Protein 1Y80 (pdb70)

Nearest PDB structures (foldseek):
  1y80-assembly1_A  TM=1.008E+00  e=9.351E-25  Neomoorella thermoacetica
  7xcn-assembly1_R  TM=9.772E-01  e=7.389E-15  Methanosarcina barkeri MS
  4jgi-assembly3_A  TM=9.653E-01  e=2.462E-13  Desulfitobacterium hafniense
  4jgi-assembly3_B-2  TM=9.708E-01  e=4.063E-13  Desulfitobacterium hafniense
  7xcn-assembly1_Q  TM=9.368E-01  e=1.492E-13  Methanosarcina barkeri MS

Sequence (125 aa):
MPSVGKIVLGTVKGDLHDIGKNLVAMMLESGGFTVYNLGVDIEPGKFVEAVKKYQPDIVGMSALLTTTMMNMKSTIDALIAAGLRDRVKVIVGGAPLSQDFADEIGADGYAPDAASATELCRQLL

Organism: Moorella thermoacetica (strain ATCC 39073 / JCM 9320) (NCBI:txid264732)

Secondary structure (DSSP, 8-state):
-----EEEEEEBTT----HHHHHHHHHHHHTT-EEEE--SSB-HHHHHHHHHHH--SEEEEE--SGGGTHHHHHHHHHHHHTT-GGG-EEEEESTT--HHHHHHHT-SEE-SSHHHHHHHHHHH-

CATH classification: 3.40.50.280

Radius of gyration: 12.68 Å; Cα contacts (8 Å, |Δi|>4): 260; chains: 1; bounding box: 28×28×34 Å

Structure (mmCIF, N/CA/C/O backbone):
data_1Y80
#
_entry.id   1Y80
#
_cell.length_a   55.689
_cell.length_b   62.738
_cell.length_c   34.543
_cell.angle_alpha   90.00
_cell.angle_beta   90.00
_cell.angle_gamma   90.00
#
_symmetry.space_group_name_H-M   'P 21 21 2'
#
loop_
_entity.id
_entity.type
_entity.pdbx_description
1 polymer 'Predicted cobalamin binding protein'
2 non-polymer CO-5-METHOXYBENZIMIDAZOLYLCOBAMIDE
3 non-polymer 'UNKNOWN ATOM OR ION'
4 water water
#
loop_
_atom_site.group_PDB
_atom_site.id
_atom_site.type_symbol
_atom_site.label_atom_id
_atom_site.label_alt_id
_atom_site.label_comp_id
_atom_site.label_asym_id
_atom_site.label_entity_id
_atom_site.label_seq_id
_atom_site.pdbx_PDB_ins_code
_atom_site.Cartn_x
_atom_site.Cartn_y
_atom_site.Cartn_z
_atom_site.occupancy
_atom_site.B_iso_or_equiv
_atom_site.auth_seq_id
_atom_site.auth_comp_id
_atom_site.auth_asym_id
_atom_site.auth_atom_id
_atom_site.pdbx_PDB_model_num
ATOM 1 N N . MET A 1 85 ? 31.691 13.928 15.614 1.00 35.08 85 MET A N 1
ATOM 2 C CA . MET A 1 85 ? 30.379 13.428 15.133 1.00 33.49 85 MET A CA 1
ATOM 3 C C . MET A 1 85 ? 29.377 14.575 15.190 1.00 31.48 85 MET A C 1
ATOM 4 O O . MET A 1 85 ? 29.243 15.211 16.225 1.00 29.92 85 MET A O 1
ATOM 9 N N . PRO A 1 86 ? 28.671 14.858 14.075 1.00 28.63 86 PRO A N 1
ATOM 10 C CA . PRO A 1 86 ? 27.670 15.938 14.149 1.00 27.71 86 PRO A CA 1
ATOM 11 C C . PRO A 1 86 ? 26.654 15.692 15.267 1.00 25.55 86 PRO A C 1
ATOM 12 O O . PRO A 1 86 ? 26.298 14.548 15.520 1.00 27.92 86 PRO A O 1
ATOM 16 N N . SER A 1 87 ? 26.207 16.755 15.931 1.00 23.35 87 SER A N 1
ATOM 17 C CA . SER A 1 87 ? 25.211 16.628 17.010 1.00 21.49 87 SER A CA 1
ATOM 18 C C . SER A 1 87 ? 23.808 16.392 16.442 1.00 20.24 87 SER A C 1
ATOM 19 O O . SER A 1 87 ? 23.339 17.157 15.595 1.00 21.83 87 SER A O 1
ATOM 22 N N . VAL A 1 88 ? 23.136 15.342 16.915 1.00 16.03 88 VAL A N 1
ATOM 23 C CA . VAL A 1 88 ? 21.748 15.056 16.489 1.00 16.81 88 VAL A CA 1
ATOM 24 C C . VAL A 1 88 ? 20.712 15.479 17.552 1.00 15.51 88 VAL A C 1
ATOM 25 O O . VAL A 1 88 ? 19.494 15.192 17.430 1.00 13.74 88 VAL A O 1
ATOM 29 N N . GLY A 1 89 ? 21.189 16.159 18.584 1.00 14.97 89 GLY A N 1
ATOM 30 C CA . GLY A 1 89 ? 20.334 16.609 19.662 1.00 15.18 89 GLY A CA 1
ATOM 31 C C . GLY A 1 89 ? 21.131 16.943 20.894 1.00 14.13 89 GLY A C 1
ATOM 32 O O . GLY A 1 89 ? 22.317 16.581 21.013 1.00 13.55 89 GLY A O 1
ATOM 33 N N . LYS A 1 90 ? 20.484 17.647 21.815 1.00 14.53 90 LYS A N 1
ATOM 34 C CA . LYS A 1 90 ? 21.111 18.054 23.063 1.00 15.31 90 LYS A CA 1
ATOM 35 C C . LYS A 1 90 ? 20.315 17.534 24.236 1.00 12.42 90 LYS A C 1
ATOM 36 O O . LYS A 1 90 ? 19.094 17.715 24.300 1.00 11.91 90 LYS A O 1
ATOM 42 N N . ILE A 1 91 ? 21.016 16.905 25.175 1.00 12.36 91 ILE A N 1
ATOM 43 C CA . ILE A 1 91 ? 20.393 16.273 26.319 1.00 14.10 91 ILE A CA 1
ATOM 44 C C . ILE A 1 91 ? 21.106 16.737 27.583 1.00 12.86 91 ILE A C 1
ATOM 45 O O . ILE A 1 91 ? 22.347 16.670 27.669 1.00 13.55 91 ILE A O 1
ATOM 50 N N . VAL A 1 92 ? 20.328 17.235 28.544 1.00 12.23 92 VAL A N 1
ATOM 51 C CA . VAL A 1 92 ? 20.825 17.490 29.908 1.00 12.67 92 VAL A CA 1
ATOM 52 C C . VAL A 1 92 ? 20.446 16.262 30.767 1.00 11.94 92 VAL A C 1
ATOM 53 O O . VAL A 1 92 ? 19.280 15.833 30.756 1.00 12.81 92 VAL A O 1
ATOM 57 N N . LEU A 1 93 ? 21.432 15.699 31.474 1.00 12.80 93 LEU A N 1
ATOM 58 C CA . LEU A 1 93 ? 21.230 14.516 32.334 1.00 12.73 93 LEU A CA 1
ATOM 59 C C . LEU A 1 93 ? 21.722 14.782 33.748 1.00 12.81 93 LEU A C 1
ATOM 60 O O . LEU A 1 93 ? 22.768 15.387 33.937 1.00 12.21 93 LEU A O 1
ATOM 65 N N . GLY A 1 94 ? 20.985 14.291 34.743 1.00 10.44 94 GLY A N 1
ATOM 66 C CA . GLY A 1 94 ? 21.439 14.372 36.114 1.00 10.65 94 GLY A CA 1
ATOM 67 C C . GLY A 1 94 ? 20.791 13.347 37.005 1.00 11.31 94 GLY A C 1
ATOM 68 O O . GLY A 1 94 ? 19.691 12.856 36.708 1.00 10.50 94 GLY A O 1
ATOM 69 N N . THR A 1 95 ? 21.474 13.012 38.098 1.00 11.61 95 THR A N 1
ATOM 70 C CA . THR A 1 95 ? 20.857 12.252 39.159 1.00 10.89 95 THR A CA 1
ATOM 71 C C . THR A 1 95 ? 20.231 13.256 40.125 1.00 11.65 95 THR A C 1
ATOM 72 O O . THR A 1 95 ? 20.812 14.293 40.428 1.00 9.98 95 THR A O 1
ATOM 76 N N . VAL A 1 96 ? 19.017 12.948 40.566 1.00 10.91 96 VAL A N 1
ATOM 77 C CA . VAL A 1 96 ? 18.188 13.920 41.265 1.00 10.81 96 VAL A CA 1
ATOM 78 C C . VAL A 1 96 ? 18.646 14.220 42.693 1.00 12.33 96 VAL A C 1
ATOM 79 O O . VAL A 1 96 ? 19.498 13.532 43.257 1.00 10.29 96 VAL A O 1
ATOM 83 N N . LYS A 1 97 ? 18.072 15.279 43.254 1.00 12.77 97 LYS A N 1
ATOM 84 C CA . LYS A 1 97 ? 18.358 15.696 44.610 1.00 12.70 97 LYS A CA 1
ATOM 85 C C . LYS A 1 97 ? 18.284 14.515 45.601 1.00 12.10 97 LYS A C 1
ATOM 86 O O . LYS A 1 97 ? 17.337 13.718 45.568 1.00 12.04 97 LYS A O 1
ATOM 92 N N . GLY A 1 98 ? 19.278 14.432 46.479 1.00 13.58 98 GLY A N 1
ATOM 93 C CA . GLY A 1 98 ? 19.320 13.407 47.525 1.00 12.31 98 GLY A CA 1
ATOM 94 C C . GLY A 1 98 ? 19.969 12.104 47.103 1.00 13.29 98 GLY A C 1
ATOM 95 O O . GLY A 1 98 ? 20.205 11.223 47.940 1.00 11.62 98 GLY A O 1
ATOM 96 N N . ASP A 1 99 ? 20.273 11.987 45.808 1.00 10.24 99 ASP A N 1
ATOM 97 C CA . ASP A 1 99 ? 20.705 10.726 45.204 1.00 12.32 99 ASP A CA 1
ATOM 98 C C . ASP A 1 99 ? 22.135 10.860 44.658 1.00 12.63 99 ASP A C 1
ATOM 99 O O . ASP A 1 99 ? 22.436 11.802 43.958 1.00 11.40 99 ASP A O 1
ATOM 104 N N . LEU A 1 100 ? 23.009 9.910 45.000 1.00 10.72 100 LEU A N 1
ATOM 105 C CA . LEU A 1 100 ? 24.421 9.963 44.644 1.00 12.11 100 LEU A CA 1
ATOM 106 C C . LEU A 1 100 ? 24.809 8.835 43.657 1.00 12.89 100 LEU A C 1
ATOM 107 O O . LEU A 1 100 ? 25.982 8.694 43.310 1.00 13.12 100 LEU A O 1
ATOM 112 N N . HIS A 1 101 ? 23.819 8.056 43.204 1.00 13.05 101 HIS A N 1
ATOM 113 C CA . HIS A 1 101 ? 24.064 6.952 42.250 1.00 12.19 101 HIS A CA 1
ATOM 114 C C . HIS A 1 101 ? 24.210 7.516 40.844 1.00 15.43 101 HIS A C 1
ATOM 115 O O . HIS A 1 101 ? 23.343 8.254 40.386 1.00 14.68 101 HIS A O 1
ATOM 122 N N . ASP A 1 102 ? 25.287 7.146 40.140 1.00 11.73 102 ASP A N 1
ATOM 123 C CA . ASP A 1 102 ? 25.493 7.632 38.748 1.00 12.88 102 ASP A CA 1
ATOM 124 C C . ASP A 1 102 ? 26.083 6.617 37.747 1.00 11.41 102 ASP A C 1
ATOM 125 O O . ASP A 1 102 ? 26.293 6.958 36.588 1.00 12.18 102 ASP A O 1
ATOM 130 N N . ILE A 1 103 ? 26.320 5.383 38.177 1.00 12.46 103 ILE A N 1
ATOM 131 C CA . ILE A 1 103 ? 26.837 4.339 37.269 1.00 12.63 103 ILE A CA 1
ATOM 132 C C . ILE A 1 103 ? 25.884 4.115 36.073 1.00 12.70 103 ILE A C 1
ATOM 133 O O . ILE A 1 103 ? 26.318 4.119 34.912 1.00 14.30 103 ILE A O 1
ATOM 138 N N . GLY A 1 104 ? 24.584 3.948 36.361 1.00 12.31 104 GLY A N 1
ATOM 139 C CA . GLY A 1 104 ? 23.572 3.771 35.336 1.00 13.21 104 GLY A CA 1
ATOM 140 C C . GLY A 1 104 ? 23.447 4.994 34.436 1.00 12.22 104 GLY A C 1
ATOM 141 O O . GLY A 1 104 ? 23.481 4.880 33.209 1.00 11.99 104 GLY A O 1
ATOM 142 N N . LYS A 1 105 ? 23.302 6.168 35.059 1.00 12.25 105 LYS A N 1
ATOM 143 C CA . LYS A 1 105 ? 23.225 7.444 34.332 1.00 12.30 105 LYS A CA 1
ATOM 144 C C . LYS A 1 105 ? 24.412 7.614 33.379 1.00 10.84 105 LYS A C 1
ATOM 145 O O . LYS A 1 105 ? 24.251 8.026 32.218 1.00 12.37 105 LYS A O 1
ATOM 151 N N . ASN A 1 106 ? 25.597 7.278 33.862 1.00 9.95 106 ASN A N 1
ATOM 152 C CA . ASN A 1 106 ? 26.808 7.422 33.064 1.00 12.06 106 ASN A CA 1
ATOM 153 C C . A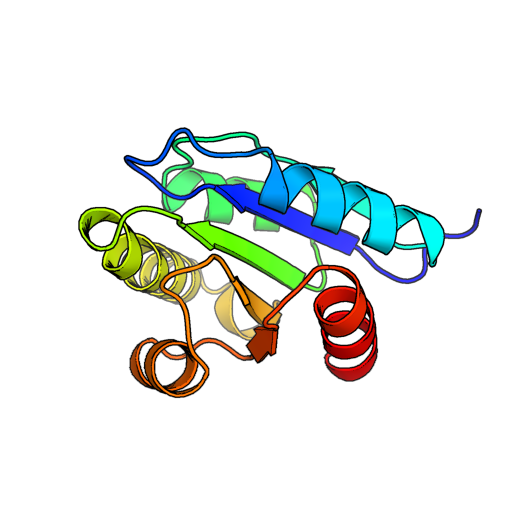SN A 1 106 ? 26.847 6.466 31.867 1.00 11.74 106 ASN A C 1
ATOM 154 O O . ASN A 1 106 ? 27.362 6.813 30.825 1.00 13.26 106 ASN A O 1
ATOM 159 N N . LEU A 1 107 ? 26.308 5.264 32.029 1.00 12.71 107 LEU A N 1
ATOM 160 C CA . LEU A 1 107 ? 26.171 4.332 30.891 1.00 14.15 107 LEU A CA 1
ATOM 161 C C . LEU A 1 107 ? 25.165 4.862 29.858 1.00 12.16 107 LEU A C 1
ATOM 162 O O . LEU A 1 107 ? 25.401 4.799 28.650 1.00 12.71 107 LEU A O 1
ATOM 167 N N . VAL A 1 108 ? 24.034 5.397 30.341 1.00 12.69 108 VAL A N 1
ATOM 168 C CA . VAL A 1 108 ? 23.063 6.051 29.478 1.00 12.60 108 VAL A CA 1
ATOM 169 C C . VAL A 1 108 ? 23.736 7.179 28.672 1.00 12.59 108 VAL A C 1
ATOM 170 O O . VAL A 1 108 ? 23.568 7.266 27.455 1.00 9.96 108 VAL A O 1
ATOM 174 N N . ALA A 1 109 ? 24.512 8.022 29.354 1.00 13.65 109 ALA A N 1
ATOM 175 C CA . ALA A 1 109 ? 25.235 9.137 28.700 1.00 12.97 109 ALA A CA 1
ATOM 176 C C . ALA A 1 109 ? 26.151 8.631 27.597 1.00 13.32 109 ALA A C 1
ATOM 177 O O . ALA A 1 109 ? 26.121 9.130 26.462 1.00 13.86 109 ALA A O 1
ATOM 179 N N . MET A 1 110 ? 26.967 7.631 27.934 1.00 13.42 110 MET A N 1
ATOM 180 C CA . MET A 1 110 ? 27.876 6.999 26.979 1.00 18.96 110 MET A CA 1
ATOM 181 C C . MET A 1 110 ? 27.135 6.474 25.744 1.00 15.22 110 MET A C 1
ATOM 182 O O . MET A 1 110 ? 27.558 6.717 24.603 1.00 13.98 110 MET A O 1
ATOM 187 N N . MET A 1 111 ? 26.015 5.772 25.957 1.00 13.89 111 MET A N 1
ATOM 188 C CA . MET A 1 111 ? 25.267 5.213 24.815 1.00 13.98 111 MET A CA 1
ATOM 189 C C . MET A 1 111 ? 24.594 6.286 23.964 1.00 13.80 111 MET A C 1
ATOM 190 O O . MET A 1 111 ? 24.554 6.173 22.742 1.00 11.40 111 MET A O 1
ATOM 198 N N . LEU A 1 112 ? 24.067 7.320 24.606 1.00 13.05 112 LEU A N 1
ATOM 199 C CA . LEU A 1 112 ? 23.507 8.462 23.878 1.00 12.79 112 LEU A CA 1
ATOM 200 C C . LEU A 1 112 ? 24.569 9.165 23.014 1.00 12.39 112 LEU A C 1
ATOM 201 O O . LEU A 1 112 ? 24.318 9.511 21.860 1.00 12.79 112 LEU A O 1
ATOM 206 N N . GLU A 1 113 ? 25.756 9.346 23.568 1.00 13.67 113 GLU A N 1
ATOM 207 C CA . GLU A 1 113 ? 26.842 9.982 22.818 1.00 14.86 113 GLU A CA 1
ATOM 208 C C . GLU A 1 113 ? 27.220 9.153 21.598 1.00 12.84 113 GLU A C 1
ATOM 209 O O . GLU A 1 113 ? 27.554 9.714 20.558 1.00 14.87 113 GLU A O 1
ATOM 215 N N . SER A 1 114 ? 27.141 7.826 21.726 1.00 13.26 114 SER A N 1
ATOM 216 C CA . SER A 1 114 ? 27.498 6.906 20.617 1.00 14.58 114 SER A CA 1
ATOM 217 C C . SER A 1 114 ? 26.582 7.096 19.397 1.00 15.30 114 SER A C 1
ATOM 218 O O . SER A 1 114 ? 26.987 6.823 18.255 1.00 17.28 114 SER A O 1
ATOM 221 N N . GLY A 1 115 ? 25.363 7.580 19.630 1.00 13.83 115 GLY A N 1
ATOM 222 C CA . GLY A 1 115 ? 24.390 7.825 18.541 1.00 14.28 115 GLY A CA 1
ATOM 223 C C . GLY A 1 115 ? 24.380 9.255 18.013 1.00 13.11 115 GLY A C 1
ATOM 224 O O . GLY A 1 115 ? 23.556 9.591 17.168 1.00 16.13 115 GLY A O 1
ATOM 225 N N . GLY A 1 116 ? 25.285 10.098 18.507 1.00 14.03 116 GLY A N 1
ATOM 226 C CA . GLY A 1 116 ? 25.415 11.465 17.993 1.00 14.96 116 GLY A CA 1
ATOM 227 C C . GLY A 1 116 ? 24.873 12.549 18.921 1.00 14.55 116 GLY A C 1
ATOM 228 O O . GLY A 1 116 ? 24.976 13.732 18.609 1.00 14.06 116 GLY A O 1
ATOM 229 N N . PHE A 1 117 ? 24.292 12.163 20.057 1.00 12.05 117 PHE A N 1
ATOM 230 C CA . PHE A 1 117 ? 23.759 13.163 20.983 1.00 13.94 117 PHE A CA 1
ATOM 231 C C . PHE A 1 117 ? 24.883 13.919 21.709 1.00 13.99 117 PHE A C 1
ATOM 232 O O . PHE A 1 117 ? 25.947 13.352 22.005 1.00 12.73 117 PHE A O 1
ATOM 240 N N . THR A 1 118 ? 24.640 15.211 21.936 1.00 13.68 118 THR A N 1
ATOM 241 C CA . THR A 1 118 ? 25.444 16.024 22.821 1.00 14.93 118 THR A CA 1
ATOM 242 C C . THR A 1 118 ? 24.824 15.903 24.208 1.00 14.69 118 THR A C 1
ATOM 243 O O . THR A 1 118 ? 23.636 16.228 24.413 1.00 16.25 118 THR A O 1
ATOM 247 N N . VAL A 1 119 ? 25.614 15.436 25.153 1.00 13.27 119 VAL A N 1
ATOM 248 C CA . VAL A 1 119 ? 25.121 15.170 26.487 1.00 11.86 119 VAL A CA 1
ATOM 249 C C . VAL A 1 119 ? 25.842 16.052 27.515 1.00 13.69 119 VAL A C 1
ATOM 250 O O . VAL A 1 119 ? 27.094 16.066 27.589 1.00 15.24 119 VAL A O 1
ATOM 254 N N . TYR A 1 120 ? 25.055 16.797 28.284 1.00 12.49 120 TYR A N 1
ATOM 255 C CA . TYR A 1 120 ? 25.563 17.580 29.408 1.00 12.54 120 TYR A CA 1
ATOM 256 C C . TYR A 1 120 ? 25.189 16.822 30.679 1.00 13.30 120 TYR A C 1
ATOM 257 O O . TYR A 1 120 ? 24.057 16.823 31.117 1.00 13.09 120 TYR A O 1
ATOM 266 N N . ASN A 1 121 ? 26.177 16.149 31.227 1.00 14.27 121 ASN A N 1
ATOM 267 C CA . ASN A 1 121 ? 26.020 15.344 32.421 1.00 1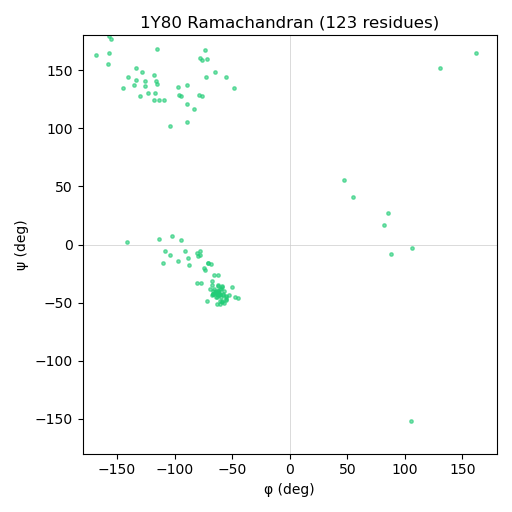5.26 121 ASN A CA 1
ATOM 268 C C . ASN A 1 121 ? 26.280 16.244 33.659 1.00 13.96 121 ASN A C 1
ATOM 269 O O . ASN A 1 121 ? 27.425 16.624 33.961 1.00 14.23 121 ASN A O 1
ATOM 274 N N . LEU A 1 122 ? 25.208 16.607 34.339 1.00 13.00 122 LEU A N 1
ATOM 275 C CA . LEU A 1 122 ? 25.266 17.581 35.442 1.00 11.93 122 LEU A CA 1
ATOM 276 C C . LEU A 1 122 ? 25.893 17.007 36.735 1.00 13.76 122 LEU A C 1
ATOM 277 O O . LEU A 1 122 ? 26.366 17.766 37.590 1.00 15.51 122 LEU A O 1
ATOM 282 N N . GLY A 1 123 ? 25.890 15.687 36.871 1.00 11.97 123 GLY A N 1
ATOM 283 C CA . GLY A 1 123 ? 26.378 15.045 38.069 1.00 12.68 123 GLY A CA 1
ATOM 284 C C . GLY A 1 123 ? 25.237 14.527 38.925 1.00 12.91 123 GLY A C 1
ATOM 285 O O . GLY A 1 123 ? 24.152 14.220 38.416 1.00 12.41 123 GLY A O 1
ATOM 286 N N . VAL A 1 124 ? 25.479 14.464 40.231 1.00 13.35 124 VAL A N 1
ATOM 287 C CA . VAL A 1 124 ? 24.540 13.871 41.174 1.00 13.87 124 VAL A CA 1
ATOM 288 C C . VAL A 1 124 ? 23.995 14.911 42.158 1.00 12.55 124 VAL A C 1
ATOM 289 O O . VAL A 1 124 ? 24.504 16.052 42.225 1.00 13.60 124 VAL A O 1
ATOM 293 N N . ASP A 1 125 ? 22.950 14.526 42.892 1.00 12.98 125 ASP A N 1
ATOM 294 C CA . ASP A 1 125 ? 22.362 15.376 43.918 1.00 14.83 125 ASP A CA 1
ATOM 295 C C . ASP A 1 125 ? 21.966 16.731 43.310 1.00 12.67 125 ASP A C 1
ATOM 296 O O . ASP A 1 125 ? 22.150 17.765 43.915 1.00 14.08 125 ASP A O 1
ATOM 301 N N . ILE A 1 126 ? 21.411 16.684 42.100 1.00 13.01 126 ILE A N 1
ATOM 302 C CA . ILE A 1 126 ? 21.074 17.895 41.341 1.00 10.63 126 ILE A CA 1
ATOM 303 C C . ILE A 1 126 ? 19.719 18.454 41.784 1.00 12.81 126 ILE A C 1
ATOM 304 O O . ILE A 1 126 ? 18.666 17.810 41.615 1.00 12.68 126 ILE 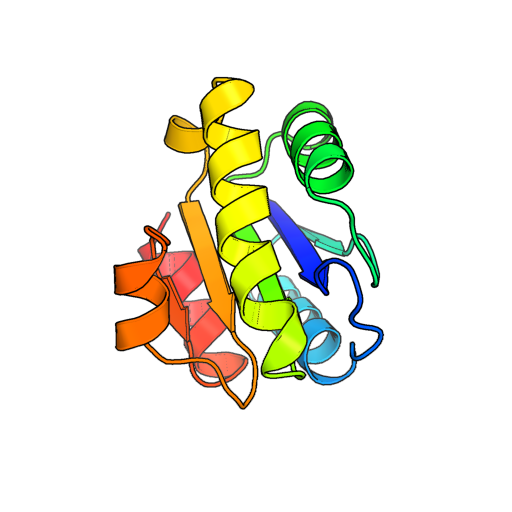A O 1
ATOM 309 N N . GLU A 1 127 ? 19.761 19.663 42.332 1.00 13.68 127 GLU A N 1
ATOM 310 C CA . GLU A 1 127 ? 18.570 20.382 42.773 1.00 14.71 127 GLU A CA 1
ATOM 311 C C . GLU A 1 127 ? 17.659 20.734 41.590 1.00 13.10 127 GLU A C 1
ATOM 312 O O . GLU A 1 127 ? 18.140 21.005 40.502 1.00 12.93 127 GLU A O 1
ATOM 318 N N . PRO A 1 128 ? 16.331 20.784 41.827 1.00 13.60 128 PRO A N 1
ATOM 319 C CA . PRO A 1 128 ? 15.402 21.207 40.773 1.00 13.85 128 PRO A CA 1
ATOM 320 C C . PRO A 1 128 ? 15.854 22.496 40.049 1.00 12.17 128 PRO A C 1
ATOM 321 O O . PRO A 1 128 ? 15.832 22.558 38.823 1.00 12.68 128 PRO A O 1
ATOM 325 N N . GLY A 1 129 ? 16.289 23.497 40.815 1.00 13.19 129 GLY A N 1
ATOM 326 C CA . GLY A 1 129 ? 16.735 24.781 40.246 1.00 13.66 129 GLY A CA 1
ATOM 327 C C . GLY A 1 129 ? 17.981 24.708 39.396 1.00 13.82 129 GLY A C 1
ATOM 328 O O . GLY A 1 129 ? 18.190 25.539 38.486 1.00 14.81 129 GLY A O 1
ATOM 329 N N . LYS A 1 130 ? 18.824 23.714 39.664 1.00 12.58 130 LYS A N 1
ATOM 330 C CA . LYS A 1 130 ? 20.010 23.509 38.871 1.00 12.75 130 LYS A CA 1
ATOM 331 C C . LYS A 1 130 ? 19.652 22.846 37.532 1.00 11.03 130 LYS A C 1
ATOM 332 O O . LYS A 1 130 ? 20.276 23.135 36.506 1.00 12.80 130 LYS A O 1
ATOM 338 N N . PHE A 1 131 ? 18.626 21.994 37.518 1.00 10.73 131 PHE A N 1
ATOM 339 C CA . PHE A 1 131 ? 18.088 21.504 36.217 1.00 10.97 131 PHE A CA 1
ATOM 340 C C . PHE A 1 131 ? 17.550 22.673 35.371 1.00 11.77 131 PHE A C 1
ATOM 341 O O . PHE A 1 131 ? 17.789 22.751 34.168 1.00 10.72 131 PHE A O 1
ATOM 349 N N . VAL A 1 132 ? 16.831 23.575 36.024 1.00 10.75 132 VAL A N 1
ATOM 350 C CA . VAL A 1 132 ? 16.284 24.757 35.367 1.00 10.71 132 VAL A CA 1
ATOM 351 C C . VAL A 1 132 ? 17.413 25.629 34.777 1.00 12.30 132 VAL A C 1
ATOM 352 O O . VAL A 1 132 ? 17.365 26.021 33.588 1.00 11.42 132 VAL A O 1
ATOM 356 N N . GLU A 1 133 ? 18.431 25.905 35.592 1.00 11.28 133 GLU A N 1
ATOM 357 C CA . GLU A 1 133 ? 19.601 26.668 35.137 1.00 14.21 133 GLU A CA 1
ATOM 358 C C . GLU A 1 133 ? 20.250 26.019 33.891 1.00 12.32 133 GLU A C 1
ATOM 359 O O . GLU A 1 133 ? 20.572 26.718 32.907 1.00 13.56 133 GLU A O 1
ATOM 365 N N . ALA A 1 134 ? 20.413 24.683 33.935 1.00 11.75 134 ALA A N 1
ATOM 366 C CA . ALA A 1 134 ? 21.001 23.920 32.832 1.00 12.52 134 ALA A CA 1
ATOM 367 C C . ALA A 1 134 ? 20.182 24.016 31.570 1.00 9.82 134 ALA A C 1
ATOM 368 O O . ALA A 1 134 ? 20.727 24.129 30.475 1.00 13.14 134 ALA A O 1
ATOM 370 N N . VAL A 1 135 ? 18.852 23.973 31.700 1.00 11.39 135 VAL A N 1
ATOM 371 C CA . VAL A 1 135 ? 17.993 24.079 30.524 1.00 13.95 135 VAL A CA 1
ATOM 372 C C . VAL A 1 135 ? 18.145 25.458 29.860 1.00 13.59 135 VAL A C 1
ATOM 373 O O . VAL A 1 135 ? 18.207 25.564 28.637 1.00 13.36 135 VAL A O 1
ATOM 377 N N . LYS A 1 136 ? 18.209 26.503 30.670 1.00 11.87 136 LYS A N 1
ATOM 378 C CA . LYS A 1 136 ? 18.460 27.852 30.156 1.00 14.08 136 LYS A CA 1
ATOM 379 C C . LYS A 1 136 ? 19.843 27.987 29.503 1.00 14.19 136 LYS A C 1
ATOM 380 O O . LYS A 1 136 ? 19.982 28.613 28.441 1.00 17.46 136 LYS A O 1
ATOM 386 N N . LYS A 1 137 ? 20.843 27.370 30.113 1.00 14.24 137 LYS A N 1
ATOM 387 C CA . LYS A 1 137 ? 22.229 27.497 29.654 1.00 16.12 137 LYS A CA 1
ATOM 388 C C . LYS A 1 137 ? 22.445 26.730 28.347 1.00 17.46 137 LYS A C 1
ATOM 389 O O . LYS A 1 137 ? 23.002 27.274 27.382 1.00 18.62 137 LYS A O 1
ATOM 395 N N . TYR A 1 138 ? 21.997 25.474 28.320 1.00 16.40 138 TYR A N 1
ATOM 396 C CA . TYR A 1 138 ? 22.315 24.556 27.207 1.00 17.04 138 TYR A CA 1
ATOM 397 C C . TYR A 1 138 ? 21.242 24.442 26.147 1.00 16.70 138 TYR A C 1
ATOM 398 O O . TYR A 1 138 ? 21.502 23.8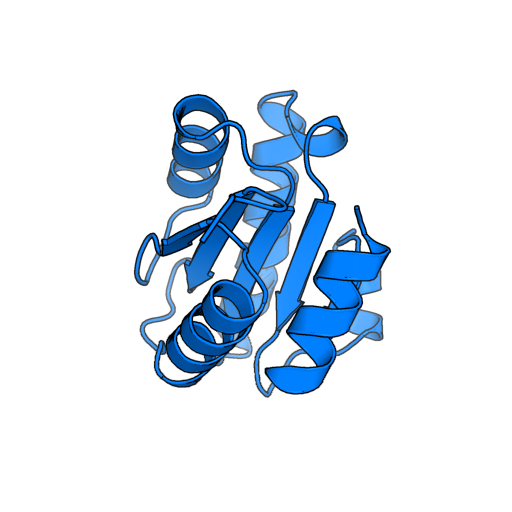96 25.064 1.00 17.06 138 TYR A O 1
ATOM 407 N N . GLN A 1 139 ? 20.034 24.930 26.447 1.00 16.06 139 GLN A N 1
ATOM 408 C CA . GLN A 1 139 ? 18.907 24.841 25.544 1.00 17.94 139 GLN A CA 1
ATOM 409 C C . GLN A 1 139 ? 18.738 23.422 24.960 1.00 15.28 139 GLN A C 1
ATOM 410 O O . GLN A 1 139 ? 18.678 23.237 23.748 1.00 15.89 139 GLN A O 1
ATOM 416 N N . PRO A 1 140 ? 18.631 22.417 25.844 1.00 12.75 140 PRO A N 1
ATOM 417 C CA . PRO A 1 140 ? 18.524 21.041 25.407 1.00 13.87 140 PRO A CA 1
ATOM 418 C C . PRO A 1 140 ? 17.140 20.701 24.871 1.00 12.99 140 PRO A C 1
ATOM 419 O O . PRO A 1 140 ? 16.150 21.394 25.168 1.00 13.64 140 PRO A O 1
ATOM 423 N N . ASP A 1 141 ? 17.099 19.639 24.080 1.00 12.97 141 ASP A N 1
ATOM 424 C CA . ASP A 1 141 ? 15.872 19.067 23.557 1.00 13.85 141 ASP A CA 1
ATOM 425 C C . ASP A 1 141 ? 15.216 18.190 24.616 1.00 12.31 141 ASP A C 1
ATOM 426 O O . ASP A 1 141 ? 13.982 18.095 24.702 1.00 13.13 141 ASP A O 1
ATOM 431 N N . ILE A 1 142 ? 16.065 17.555 25.425 1.00 12.12 142 ILE A N 1
ATOM 432 C CA . ILE A 1 142 ? 15.631 16.599 26.414 1.00 12.76 142 ILE A CA 1
ATOM 433 C C . ILE A 1 142 ? 16.310 16.856 27.773 1.00 12.17 142 ILE A C 1
ATOM 434 O O . ILE A 1 142 ? 17.512 17.210 27.837 1.00 12.14 142 ILE A O 1
ATOM 439 N N . VAL A 1 143 ? 15.540 16.669 28.842 1.00 13.04 143 VAL A N 1
ATOM 440 C CA . VAL A 1 143 ? 16.060 16.594 30.211 1.00 13.56 143 VAL A CA 1
ATOM 441 C C . VAL A 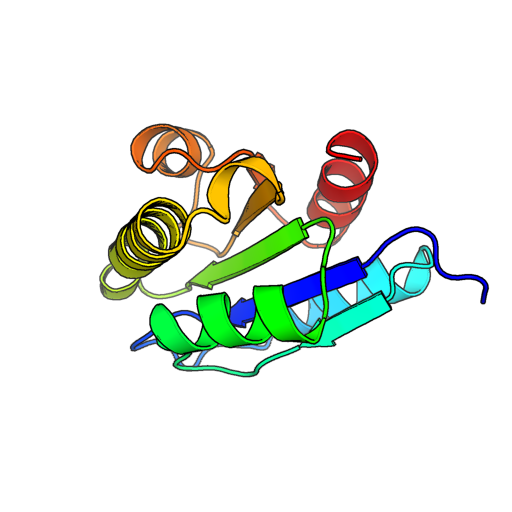1 143 ? 15.831 15.179 30.729 1.00 12.22 143 VAL A C 1
ATOM 442 O O . VAL A 1 143 ? 14.712 14.689 30.712 1.00 11.90 143 VAL A O 1
ATOM 446 N N . GLY A 1 144 ? 16.906 14.524 31.166 1.00 10.53 144 GLY A N 1
ATOM 447 C CA . GLY A 1 144 ? 16.826 13.174 31.706 1.00 9.12 144 GLY A CA 1
ATOM 448 C C . GLY A 1 144 ? 17.207 13.160 33.172 1.00 9.83 144 GLY A C 1
ATOM 449 O O . GLY A 1 144 ? 18.194 13.799 33.580 1.00 10.21 144 GLY A O 1
ATOM 450 N N . MET A 1 145 ? 16.449 12.407 33.954 1.00 9.41 145 MET A N 1
ATOM 451 C CA . MET A 1 145 ? 16.668 12.282 35.376 1.00 11.39 145 MET A CA 1
ATOM 452 C C . MET A 1 145 ? 16.800 10.810 35.767 1.00 11.67 145 MET A C 1
ATOM 453 O O . MET A 1 145 ? 16.032 9.964 35.297 1.00 10.52 145 MET A O 1
ATOM 458 N N . SER A 1 146 ? 17.782 10.525 36.617 1.00 10.50 146 SER A N 1
ATOM 459 C CA . SER A 1 146 ? 17.997 9.197 37.139 1.00 7.57 146 SER A CA 1
ATOM 460 C C . SER A 1 146 ? 17.776 9.213 38.632 1.00 8.56 146 SER A C 1
ATOM 461 O O . SER A 1 146 ? 18.137 10.163 39.304 1.00 10.43 146 SER A O 1
ATOM 464 N N . ALA A 1 147 ? 17.152 8.155 39.145 1.00 9.27 147 ALA A N 1
ATOM 465 C CA . ALA A 1 147 ? 17.033 7.953 40.601 1.00 8.19 147 ALA A CA 1
ATOM 466 C C . ALA A 1 147 ? 17.121 6.468 40.888 1.00 10.27 147 ALA A C 1
ATOM 467 O O . ALA A 1 147 ? 16.488 5.652 40.183 1.00 9.61 147 ALA A O 1
ATOM 469 N N . LEU A 1 148 ? 17.914 6.113 41.894 1.00 11.02 148 LEU A N 1
ATOM 470 C CA . LEU A 1 148 ? 18.012 4.717 42.347 1.00 10.67 148 LEU A CA 1
ATOM 471 C C . LEU A 1 148 ? 17.382 4.486 43.711 1.00 12.23 148 LEU A C 1
ATOM 472 O O . LEU A 1 148 ? 17.139 3.334 44.083 1.00 14.07 148 LEU A O 1
ATOM 480 N N . LEU A 1 149 ? 17.133 5.562 44.463 1.00 12.35 149 LEU A N 1
ATOM 481 C CA . LEU A 1 149 ? 16.447 5.475 45.761 1.00 13.47 149 LEU A CA 1
ATOM 482 C C . LEU A 1 149 ? 14.950 5.730 45.587 1.00 12.17 149 LEU A C 1
ATOM 483 O O . LEU A 1 149 ? 14.552 6.733 45.001 1.00 12.80 149 LEU A O 1
ATOM 488 N N . THR A 1 150 ? 14.121 4.825 46.089 1.00 11.52 150 THR A N 1
ATOM 489 C CA . THR A 1 150 ? 12.665 5.062 46.155 1.00 11.84 150 THR A CA 1
ATOM 490 C C . THR A 1 150 ? 12.341 6.429 46.788 1.00 13.27 150 THR A C 1
ATOM 491 O O . THR A 1 150 ? 11.420 7.107 46.368 1.00 14.15 150 THR A O 1
ATOM 495 N N . THR A 1 151 ? 13.141 6.826 47.781 1.00 13.24 151 THR A N 1
ATOM 496 C CA . THR A 1 151 ? 12.925 8.056 48.526 1.00 12.62 151 THR A CA 1
ATOM 497 C C . THR A 1 151 ? 13.371 9.335 47.797 1.00 12.78 151 THR A C 1
ATOM 498 O O . THR A 1 151 ? 13.130 10.436 48.291 1.00 13.67 151 THR A O 1
ATOM 502 N N . THR A 1 152 ? 14.004 9.200 46.632 1.00 12.35 152 THR A N 1
ATOM 503 C CA . THR A 1 152 ? 14.344 10.381 45.833 1.00 11.53 152 THR A CA 1
ATOM 504 C C . THR A 1 152 ? 13.500 10.505 44.572 1.00 13.00 152 THR A C 1
ATOM 505 O O . THR A 1 152 ? 13.604 11.500 43.866 1.00 11.37 152 THR A O 1
ATOM 509 N N . MET A 1 153 ? 12.657 9.505 44.286 1.00 12.59 153 MET A N 1
ATOM 510 C CA . MET A 1 153 ? 11.853 9.515 43.050 1.00 12.71 153 MET A CA 1
ATOM 511 C C . MET A 1 153 ? 10.943 10.732 42.951 1.00 13.66 153 MET A C 1
ATOM 512 O O . MET A 1 153 ? 10.742 11.272 41.852 1.00 14.72 153 MET A O 1
ATOM 517 N N . MET A 1 154 ? 10.396 11.173 44.076 1.00 16.01 154 MET A N 1
ATOM 518 C CA . MET A 1 154 ? 9.465 12.317 44.050 1.00 18.12 154 MET A CA 1
ATOM 519 C C . MET A 1 154 ? 10.175 13.646 43.742 1.00 15.97 154 MET A C 1
ATOM 520 O O . MET A 1 154 ? 9.522 14.606 43.365 1.00 17.98 154 MET A O 1
ATOM 525 N N . ASN A 1 155 ? 11.508 13.695 43.865 1.00 13.76 155 ASN A N 1
ATOM 526 C CA . ASN A 1 155 ? 12.265 14.880 43.389 1.00 14.89 155 ASN A CA 1
ATOM 527 C C . ASN A 1 155 ? 12.267 15.023 41.877 1.00 14.70 155 ASN A C 1
ATOM 528 O O . ASN A 1 155 ? 12.588 16.110 41.334 1.00 13.69 155 ASN A O 1
ATOM 533 N N . MET A 1 156 ? 11.920 13.950 41.174 1.00 13.03 156 MET A N 1
ATOM 534 C CA . MET A 1 156 ? 11.691 14.054 39.742 1.00 11.13 156 MET A CA 1
ATOM 535 C C . MET A 1 156 ? 10.438 14.937 39.484 1.00 10.86 156 MET A C 1
ATOM 536 O O . MET A 1 156 ? 10.431 15.768 38.578 1.00 11.40 156 MET A O 1
ATOM 541 N N . LYS A 1 157 ? 9.385 14.725 40.272 1.00 12.75 157 LYS A N 1
ATOM 542 C CA . LYS A 1 157 ? 8.188 15.580 40.187 1.00 13.50 157 LYS A CA 1
ATOM 543 C C . LYS A 1 157 ? 8.524 17.038 40.567 1.00 13.36 157 LYS A C 1
ATOM 544 O O . LYS A 1 157 ? 8.068 17.980 39.904 1.00 12.04 157 LYS A O 1
ATOM 550 N N . SER A 1 158 ? 9.321 17.218 41.625 1.00 12.15 158 SER A N 1
ATOM 551 C CA . SER A 1 158 ? 9.764 18.563 42.051 1.00 12.95 158 SER A CA 1
ATOM 552 C C . SER A 1 158 ? 10.484 19.301 40.923 1.00 13.33 158 SER A C 1
ATOM 553 O O . SER A 1 158 ? 10.280 20.505 40.723 1.00 11.45 158 SER A O 1
ATOM 556 N N . THR A 1 159 ? 11.315 18.567 40.175 1.00 12.68 159 THR A N 1
ATOM 557 C CA . THR A 1 159 ? 12.047 19.136 39.037 1.00 11.78 159 THR A CA 1
ATOM 558 C C . THR A 1 159 ? 11.098 19.518 37.919 1.00 11.20 159 THR A C 1
ATOM 559 O O . THR A 1 159 ? 11.215 20.593 37.341 1.00 9.64 159 THR A O 1
ATOM 563 N N . ILE A 1 160 ? 10.140 18.639 37.626 1.00 9.99 160 ILE A N 1
ATOM 564 C CA . ILE A 1 160 ? 9.127 18.934 36.620 1.00 12.12 160 ILE A CA 1
ATOM 565 C C . ILE A 1 160 ? 8.348 20.194 37.016 1.00 11.13 160 ILE A C 1
ATOM 566 O O . ILE A 1 160 ? 8.140 21.088 36.180 1.00 11.22 160 ILE A O 1
ATOM 571 N N . ASP A 1 161 ? 7.961 20.279 38.289 1.00 12.71 161 ASP A N 1
ATOM 572 C CA . ASP A 1 161 ? 7.272 21.477 38.807 1.00 13.32 161 ASP A CA 1
ATOM 573 C C . ASP A 1 161 ? 8.109 22.736 38.668 1.00 12.16 161 ASP A C 1
ATOM 574 O O . ASP A 1 161 ? 7.565 23.825 38.372 1.00 11.35 161 ASP A O 1
ATOM 579 N N . ALA A 1 162 ? 9.417 22.612 38.893 1.00 11.43 162 ALA A N 1
ATOM 580 C CA . ALA A 1 162 ? 10.324 23.759 38.767 1.00 11.12 162 ALA A CA 1
ATOM 581 C C . ALA A 1 162 ? 10.400 24.192 37.317 1.00 10.31 162 ALA A C 1
ATOM 582 O O . ALA A 1 162 ? 10.445 25.395 37.027 1.00 10.74 162 ALA A O 1
ATOM 584 N N . LEU A 1 163 ? 10.428 23.217 36.410 1.00 8.53 163 LEU A N 1
ATOM 585 C CA . LEU A 1 163 ? 10.444 23.508 34.948 1.00 8.23 163 LEU A CA 1
ATOM 586 C C . LEU A 1 163 ? 9.145 24.248 34.524 1.00 10.84 163 LEU A C 1
ATOM 587 O O . LEU A 1 163 ? 9.197 25.198 33.737 1.00 11.24 163 LEU A O 1
ATOM 592 N N . ILE A 1 164 ? 8.011 23.807 35.066 1.00 9.99 164 ILE A N 1
ATOM 593 C CA . ILE A 1 164 ? 6.722 24.472 34.842 1.00 10.77 164 ILE A CA 1
ATOM 594 C C . ILE A 1 164 ? 6.741 25.924 35.357 1.00 10.94 164 ILE A C 1
ATOM 595 O O . ILE A 1 164 ? 6.371 26.848 34.624 1.00 12.76 164 ILE A O 1
ATOM 600 N N . ALA A 1 165 ? 7.171 26.116 36.611 1.00 10.91 165 ALA A N 1
ATOM 601 C CA . ALA A 1 165 ? 7.250 27.459 37.212 1.00 11.89 165 ALA A CA 1
ATOM 602 C C . ALA A 1 165 ? 8.177 28.412 36.428 1.00 11.43 165 ALA A C 1
ATOM 603 O O . ALA A 1 165 ? 7.899 29.594 36.321 1.00 12.40 165 ALA A O 1
ATOM 605 N N . ALA A 1 166 ? 9.268 27.878 35.870 1.00 11.64 166 ALA A N 1
ATOM 606 C CA . ALA A 1 166 ? 10.236 28.671 35.083 1.00 11.27 166 ALA A CA 1
ATOM 607 C C . ALA A 1 166 ? 9.784 29.003 33.641 1.00 10.77 166 ALA A C 1
ATOM 608 O O . ALA A 1 166 ? 10.459 29.784 32.920 1.00 11.56 166 ALA A O 1
ATOM 610 N N . GLY A 1 167 ? 8.684 28.390 33.202 1.00 12.67 167 GLY A N 1
ATOM 611 C CA . GLY A 1 167 ? 8.186 28.574 31.833 1.00 12.43 167 GLY A CA 1
ATOM 612 C C . GLY A 1 167 ? 8.880 27.717 30.775 1.00 13.98 167 GLY A C 1
ATOM 613 O O . GLY A 1 167 ? 8.757 27.989 29.564 1.00 13.87 167 GLY A O 1
ATOM 614 N N . LEU A 1 168 ? 9.586 26.680 31.218 1.00 14.21 168 LEU A N 1
ATOM 615 C CA . LEU A 1 168 ? 10.435 25.865 30.341 1.00 14.96 168 LEU A CA 1
ATOM 616 C C . LEU A 1 168 ? 9.861 24.505 29.971 1.00 15.57 168 LEU A C 1
ATOM 617 O O . LEU A 1 168 ? 10.430 23.826 29.129 1.00 14.80 168 LEU A O 1
ATOM 622 N N . ARG A 1 169 ? 8.755 24.102 30.596 1.00 15.85 169 ARG A N 1
ATOM 623 C CA . ARG A 1 169 ? 8.293 22.711 30.478 1.00 16.91 169 ARG A CA 1
ATOM 624 C C . ARG A 1 169 ? 7.946 22.325 29.046 1.00 16.71 169 ARG A C 1
ATOM 625 O O . ARG A 1 169 ? 8.186 21.194 28.629 1.00 17.11 169 ARG A O 1
ATOM 633 N N . ASP A 1 170 ? 7.388 23.260 28.284 1.00 18.92 170 ASP A N 1
ATOM 634 C CA . ASP A 1 170 ? 7.012 22.965 26.889 1.00 20.78 170 ASP A CA 1
ATOM 635 C C . ASP A 1 170 ? 8.197 23.003 25.914 1.00 20.98 170 ASP A C 1
ATOM 636 O O . ASP A 1 170 ? 8.058 22.598 24.748 1.00 21.05 170 ASP A O 1
ATOM 641 N N . ARG A 1 171 ? 9.350 23.482 26.382 1.00 18.96 171 ARG A N 1
ATOM 642 C CA . ARG A 1 171 ? 10.559 23.543 25.549 1.00 20.28 171 ARG A CA 1
ATOM 643 C C . ARG A 1 171 ? 11.394 22.271 25.613 1.00 19.57 171 ARG A C 1
ATOM 644 O O . ARG A 1 171 ? 12.334 22.111 24.828 1.00 20.28 171 ARG A O 1
ATOM 646 N N . VAL A 1 172 ? 11.083 21.379 26.552 1.00 16.81 172 VAL A N 1
ATOM 647 C CA . VAL A 1 172 ? 11.866 20.154 26.716 1.00 16.87 172 VAL A CA 1
ATOM 648 C C . VAL A 1 172 ? 10.989 18.933 26.858 1.00 18.04 172 VAL A C 1
ATOM 649 O O . VAL A 1 172 ? 9.855 19.018 27.335 1.00 17.17 172 VAL A O 1
ATOM 653 N N . LYS A 1 173 ? 11.531 17.793 26.439 1.00 16.11 173 LYS A N 1
ATOM 654 C CA . LYS A 1 173 ? 10.935 16.503 26.726 1.00 14.43 173 LYS A CA 1
ATOM 655 C C . LYS A 1 173 ? 11.663 15.953 27.939 1.00 12.89 173 LYS A C 1
ATOM 656 O O . LYS A 1 173 ? 12.897 16.054 28.012 1.00 15.56 173 LYS A O 1
ATOM 662 N N . VAL A 1 174 ? 10.919 15.410 28.887 1.00 12.64 174 VAL A N 1
ATOM 663 C CA . VAL A 1 174 ? 11.493 14.899 30.155 1.00 11.71 174 VAL A CA 1
ATOM 664 C C . VAL A 1 174 ? 11.441 13.396 30.180 1.00 12.07 174 VAL A C 1
ATOM 665 O O . VAL A 1 174 ? 10.377 12.813 30.039 1.00 13.89 174 VAL A O 1
ATOM 669 N N . ILE A 1 175 ? 12.594 12.769 30.381 1.00 12.85 175 ILE A N 1
ATOM 670 C CA . ILE A 1 175 ? 12.668 11.310 30.483 1.00 12.69 175 ILE A CA 1
ATOM 671 C C . ILE A 1 175 ? 13.197 10.932 31.871 1.00 12.53 175 ILE A C 1
ATOM 672 O O . ILE A 1 175 ? 13.996 11.640 32.438 1.00 10.94 175 ILE A O 1
ATOM 681 N N . VAL A 1 176 ? 12.715 9.816 32.402 1.00 9.38 176 VAL A N 1
ATOM 682 C CA . VAL A 1 176 ? 13.146 9.326 33.710 1.00 9.73 176 VAL A CA 1
ATOM 683 C C . VAL A 1 176 ? 13.575 7.852 33.619 1.00 11.10 176 VAL A C 1
ATOM 684 O O . VAL A 1 176 ? 13.068 7.090 32.775 1.00 11.40 176 VAL A O 1
ATOM 688 N N . GLY A 1 177 ? 14.544 7.476 34.464 1.00 10.82 177 GLY A N 1
ATOM 689 C CA . GLY A 1 177 ? 14.978 6.105 34.572 1.00 10.48 177 GLY A CA 1
ATOM 690 C C . GLY A 1 177 ? 15.638 5.806 35.895 1.00 8.99 177 GLY A C 1
ATOM 691 O O . GLY A 1 177 ? 15.795 6.702 36.768 1.00 9.08 177 GLY A O 1
ATOM 692 N N . GLY A 1 178 ? 16.046 4.539 36.048 1.00 9.06 178 GLY A N 1
ATOM 693 C CA . GLY A 1 178 ? 16.569 4.031 37.292 1.00 8.20 178 GLY A CA 1
ATOM 694 C C . GLY A 1 178 ? 15.865 2.745 37.624 1.00 9.49 178 GLY A C 1
ATOM 695 O O . GLY A 1 178 ? 14.706 2.542 37.230 1.00 9.10 178 GLY A O 1
ATOM 696 N N . ALA A 1 179 ? 16.553 1.869 38.347 1.00 9.63 179 ALA A N 1
ATOM 697 C CA . ALA A 1 179 ? 15.971 0.584 38.775 1.00 11.37 179 ALA A CA 1
ATOM 698 C C . ALA A 1 179 ? 14.520 0.660 39.350 1.00 9.73 179 ALA A C 1
ATOM 699 O O . ALA A 1 179 ? 13.675 -0.180 38.973 1.00 11.55 179 ALA A O 1
ATOM 701 N N . PRO A 1 180 ? 14.234 1.630 40.266 1.00 8.33 180 PRO A N 1
ATOM 702 C CA . PRO A 1 180 ? 12.852 1.697 40.817 1.00 11.05 180 PRO A CA 1
ATOM 703 C C . PRO A 1 180 ? 11.823 2.400 39.915 1.00 12.29 180 PRO A C 1
ATOM 704 O O . PRO A 1 180 ? 10.610 2.395 40.225 1.00 13.88 180 PRO A O 1
ATOM 708 N N . LEU A 1 181 ? 12.285 3.007 38.828 1.00 10.89 181 LEU A N 1
ATOM 709 C CA . LEU A 1 181 ? 11.366 3.690 37.886 1.00 11.83 181 LEU A CA 1
ATOM 710 C C . LEU A 1 181 ? 10.502 2.738 37.046 1.00 14.26 181 LEU A C 1
ATOM 711 O O . LEU A 1 181 ? 10.819 1.566 36.857 1.00 11.30 181 LEU A O 1
ATOM 716 N N . SER A 1 182 ? 9.406 3.290 36.531 1.00 13.41 182 SER A N 1
ATOM 717 C CA . SER A 1 182 ? 8.473 2.568 35.696 1.00 13.69 182 SER A CA 1
ATOM 718 C C . SER A 1 182 ? 7.694 3.569 34.833 1.00 12.65 182 SER A C 1
ATOM 719 O O . SER A 1 182 ? 7.687 4.787 35.118 1.00 12.04 182 SER A O 1
ATOM 722 N N . GLN A 1 183 ? 7.032 3.064 33.795 1.00 14.35 183 GLN A N 1
ATOM 723 C CA . GLN A 1 183 ? 6.177 3.904 32.963 1.00 14.54 183 GLN A CA 1
ATOM 724 C C . GLN A 1 183 ? 5.050 4.479 33.760 1.00 13.75 183 GLN A C 1
ATOM 725 O O . GLN A 1 183 ? 4.686 5.632 33.573 1.00 12.97 183 GLN A O 1
ATOM 731 N N . ASP A 1 184 ? 4.473 3.674 34.658 1.00 16.46 184 ASP A N 1
ATOM 732 C CA . ASP A 1 184 ? 3.389 4.157 35.517 1.00 18.04 184 ASP A CA 1
ATOM 733 C C . ASP A 1 184 ? 3.808 5.365 36.361 1.00 16.47 184 ASP A C 1
ATOM 734 O O . ASP A 1 184 ? 3.061 6.346 36.449 1.00 14.81 184 ASP A O 1
ATOM 739 N N . PHE A 1 185 ? 5.015 5.312 36.938 1.00 15.88 185 PHE A N 1
ATOM 740 C CA . PHE A 1 185 ? 5.526 6.443 37.690 1.00 13.70 185 PHE A CA 1
ATOM 741 C C . PHE A 1 185 ? 5.799 7.635 36.786 1.00 13.52 185 PHE A C 1
ATOM 742 O O . PHE A 1 185 ? 5.458 8.742 37.134 1.00 12.72 185 PHE A O 1
ATOM 750 N N . ALA A 1 186 ? 6.397 7.389 35.616 1.00 12.81 186 ALA A N 1
ATOM 751 C CA . ALA A 1 186 ? 6.659 8.455 34.668 1.00 12.38 186 ALA A CA 1
ATOM 752 C C . ALA A 1 186 ? 5.346 9.186 34.339 1.00 13.10 186 ALA A C 1
ATOM 753 O O . ALA A 1 186 ? 5.290 10.411 34.317 1.00 15.32 186 ALA A O 1
ATOM 755 N N . ASP A 1 187 ? 4.288 8.412 34.102 1.00 12.97 187 ASP A N 1
ATOM 756 C CA . ASP A 1 187 ? 2.958 8.988 33.843 1.00 17.18 187 ASP A CA 1
ATOM 757 C C . ASP A 1 187 ? 2.433 9.787 35.035 1.00 16.35 187 ASP A C 1
ATOM 758 O O . ASP A 1 187 ? 1.871 10.886 34.871 1.00 18.19 187 ASP A O 1
ATOM 763 N N . GLU A 1 188 ? 2.603 9.241 36.227 1.00 13.59 188 GLU A N 1
ATOM 764 C CA . GLU A 1 188 ? 2.092 9.858 37.444 1.00 16.73 188 GLU A CA 1
ATOM 765 C C . GLU A 1 188 ? 2.633 11.274 37.655 1.00 17.33 188 GLU A C 1
ATOM 766 O O . GLU A 1 188 ? 1.885 12.161 38.039 1.00 15.23 188 GLU A O 1
ATOM 772 N N . ILE A 1 189 ? 3.928 11.459 37.399 1.00 15.23 189 ILE A N 1
ATOM 773 C CA . ILE A 1 189 ? 4.608 12.743 37.657 1.00 14.77 189 ILE A CA 1
ATOM 774 C C . ILE A 1 189 ? 4.597 13.700 36.455 1.00 15.45 189 ILE A C 1
ATOM 775 O O . ILE A 1 189 ? 5.067 14.852 36.562 1.00 16.30 189 ILE A O 1
ATOM 780 N N . GLY A 1 190 ? 4.089 13.230 35.322 1.00 16.45 190 GLY A N 1
ATOM 781 C CA . GLY A 1 190 ? 3.980 14.062 34.118 1.00 17.47 190 GLY A CA 1
ATOM 782 C C . GLY A 1 190 ? 5.233 14.115 33.249 1.00 17.78 190 GLY A C 1
ATOM 783 O O . GLY A 1 190 ? 5.448 15.093 32.527 1.00 19.50 190 GLY A O 1
ATOM 784 N N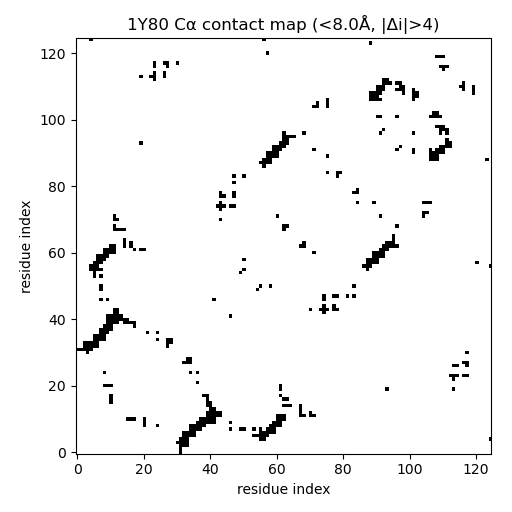 . ALA A 1 191 ? 6.059 13.069 33.292 1.00 14.96 191 ALA A N 1
ATOM 785 C CA . ALA A 1 191 ? 7.208 12.974 32.410 1.00 15.13 191 ALA A CA 1
ATOM 786 C C . ALA A 1 191 ? 6.753 12.537 31.013 1.00 14.68 191 ALA A C 1
ATOM 787 O O . ALA A 1 191 ? 5.648 11.979 30.847 1.00 14.16 191 ALA A O 1
ATOM 789 N N . ASP A 1 192 ? 7.592 12.783 30.021 1.00 14.30 192 ASP A N 1
ATOM 790 C CA . ASP A 1 192 ? 7.266 12.433 28.629 1.00 15.33 192 ASP A CA 1
ATOM 791 C C . ASP A 1 192 ? 7.662 11.017 28.282 1.00 15.56 192 ASP A C 1
ATOM 792 O O . ASP A 1 192 ? 7.182 10.473 27.293 1.00 15.99 192 ASP A O 1
ATOM 797 N N . GLY A 1 193 ? 8.545 10.414 29.089 1.00 13.34 193 GLY A N 1
ATOM 798 C CA . GLY A 1 193 ? 9.007 9.063 28.801 1.00 12.16 193 GLY A CA 1
ATOM 799 C C . GLY A 1 193 ? 9.780 8.379 29.921 1.00 11.66 193 GLY A C 1
ATOM 800 O O . GLY A 1 193 ? 10.252 9.021 30.873 1.00 11.99 193 GLY A O 1
ATOM 801 N N . TYR A 1 194 ? 9.874 7.065 29.780 1.00 10.64 194 TYR A N 1
ATOM 802 C CA . TYR A 1 194 ? 10.623 6.185 30.665 1.00 11.31 194 TYR A CA 1
ATOM 803 C C . TYR A 1 194 ? 11.296 5.133 29.795 1.00 12.06 194 TYR A C 1
ATOM 804 O O . TYR A 1 194 ? 10.725 4.703 28.791 1.00 12.24 194 TYR A O 1
ATOM 813 N N . ALA A 1 195 ? 12.514 4.724 30.175 1.00 10.80 195 ALA A N 1
ATOM 814 C CA . ALA A 1 195 ? 13.211 3.625 29.519 1.00 13.59 195 ALA A CA 1
ATOM 815 C C . ALA A 1 195 ? 13.825 2.724 30.600 1.00 11.97 195 ALA A C 1
ATOM 816 O O . ALA A 1 195 ? 14.356 3.230 31.591 1.00 10.44 195 ALA A O 1
ATOM 818 N N . PRO A 1 196 ? 13.717 1.384 30.426 1.00 11.98 196 PRO A N 1
ATOM 819 C CA . PRO A 1 196 ? 14.256 0.447 31.422 1.00 10.73 196 PRO A CA 1
ATOM 820 C C . PRO A 1 196 ? 15.773 0.319 31.428 1.00 10.65 196 PRO A C 1
ATOM 821 O O . PRO A 1 196 ? 16.332 -0.147 32.402 1.00 11.08 196 PRO A O 1
ATOM 825 N N . ASP A 1 197 ? 16.437 0.702 30.346 1.00 10.16 197 ASP A N 1
ATOM 826 C CA . ASP A 1 197 ? 17.901 0.522 30.261 1.00 10.08 197 ASP A CA 1
ATOM 827 C C . ASP A 1 197 ? 18.526 1.514 29.285 1.00 9.95 197 ASP A C 1
ATOM 828 O O . ASP A 1 197 ? 17.814 2.281 28.634 1.00 11.03 197 ASP A O 1
ATOM 833 N N . ALA A 1 198 ? 19.851 1.493 29.180 1.00 11.08 198 ALA A N 1
ATOM 834 C CA . ALA A 1 198 ? 20.556 2.452 28.347 1.00 12.35 198 ALA A CA 1
ATOM 835 C C . ALA A 1 198 ? 20.203 2.324 26.849 1.00 14.17 198 ALA A C 1
ATOM 836 O O . ALA A 1 198 ? 19.952 3.337 26.186 1.00 13.27 198 ALA A O 1
ATOM 838 N N . ALA A 1 199 ? 20.176 1.094 26.330 1.00 14.69 199 ALA A N 1
ATOM 839 C CA . ALA A 1 199 ? 19.859 0.884 24.903 1.00 15.19 199 ALA A CA 1
ATOM 840 C C . ALA A 1 199 ? 18.473 1.443 24.568 1.00 16.23 199 ALA A C 1
ATOM 841 O O . ALA A 1 199 ? 18.314 2.190 23.603 1.00 16.91 199 ALA A O 1
ATOM 843 N N . SER A 1 200 ? 17.478 1.093 25.381 1.00 15.22 200 SER A N 1
ATOM 844 C CA . SER A 1 200 ? 16.103 1.560 25.159 1.00 15.29 200 SER A CA 1
ATOM 845 C C . SER A 1 200 ? 15.969 3.086 25.391 1.00 14.87 200 SER A C 1
ATOM 846 O O . SER A 1 200 ? 15.148 3.747 24.748 1.00 13.12 200 SER A O 1
ATOM 849 N N . ALA A 1 201 ? 16.776 3.631 26.304 1.00 12.04 201 ALA A N 1
ATOM 850 C CA . ALA A 1 201 ? 16.815 5.088 26.535 1.00 13.44 201 ALA A CA 1
ATOM 851 C C . ALA A 1 201 ? 17.246 5.836 25.266 1.00 12.95 201 ALA A C 1
ATOM 852 O O . ALA A 1 201 ? 16.711 6.903 24.956 1.00 12.43 201 ALA A O 1
ATOM 854 N N . THR A 1 202 ? 18.196 5.272 24.515 1.00 11.85 202 THR A N 1
ATOM 855 C CA . THR A 1 202 ? 18.632 5.917 23.262 1.00 13.56 202 THR A CA 1
ATOM 856 C C . THR A 1 202 ? 17.501 5.974 22.222 1.00 12.29 202 THR A C 1
ATOM 857 O O . THR A 1 202 ? 17.266 7.018 21.609 1.00 14.65 202 THR A O 1
ATOM 861 N N . GLU A 1 203 ? 16.781 4.868 22.060 1.00 12.59 203 GLU A N 1
ATOM 862 C CA . GLU A 1 203 ? 15.632 4.826 21.171 1.00 14.95 203 GLU A CA 1
ATOM 863 C C . GLU A 1 203 ? 14.550 5.803 21.626 1.00 12.92 203 GLU A C 1
ATOM 864 O O . GLU A 1 203 ? 13.989 6.519 20.812 1.00 13.59 203 GLU A O 1
ATOM 870 N N . LEU A 1 204 ? 14.298 5.867 22.940 1.00 11.70 204 LEU A N 1
ATOM 871 C CA . LEU A 1 204 ? 13.285 6.773 23.457 1.00 12.97 204 LEU A CA 1
ATOM 872 C C . LEU A 1 204 ? 13.622 8.230 23.129 1.00 12.30 204 LEU A C 1
ATOM 873 O O . LEU A 1 204 ? 12.746 9.007 22.738 1.00 13.93 204 LEU A O 1
ATOM 878 N N . CYS A 1 205 ? 14.889 8.586 23.288 1.00 11.34 205 CYS A N 1
ATOM 879 C CA . CYS A 1 205 ? 15.338 9.942 23.023 1.00 11.24 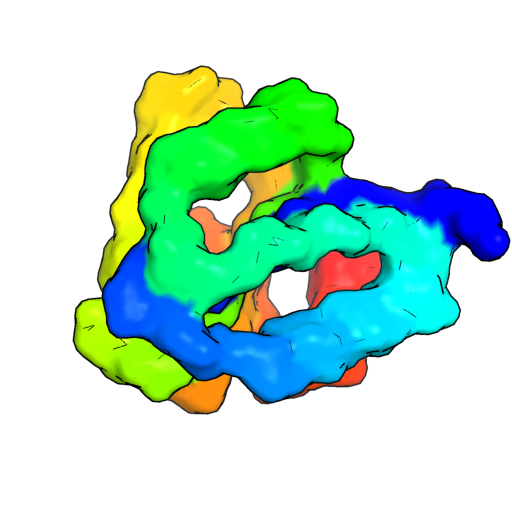205 CYS A CA 1
ATOM 880 C C . CYS A 1 205 ? 15.171 10.267 21.553 1.00 12.15 205 CYS A C 1
ATOM 881 O O . CYS A 1 205 ? 14.758 11.354 21.217 1.00 15.12 205 CYS A O 1
ATOM 884 N N . ARG A 1 206 ? 15.481 9.308 20.685 1.00 11.42 206 ARG A N 1
ATOM 885 C CA . ARG A 1 206 ? 15.298 9.514 19.239 1.00 14.08 206 ARG A CA 1
ATOM 886 C C . ARG A 1 206 ? 13.828 9.751 18.902 1.00 14.76 206 ARG A C 1
ATOM 887 O O . ARG A 1 206 ? 13.505 10.628 18.098 1.00 17.92 206 ARG A O 1
ATOM 895 N N . GLN A 1 207 ? 12.948 8.969 19.523 1.00 16.03 207 GLN A N 1
ATOM 896 C CA . GLN A 1 207 ? 11.492 9.093 19.300 1.00 18.51 207 GLN A CA 1
ATOM 897 C C . GLN A 1 207 ? 10.952 10.420 19.800 1.00 20.96 207 GLN A C 1
ATOM 898 O O . GLN A 1 207 ? 10.073 11.012 19.174 1.00 21.15 207 GLN A O 1
ATOM 904 N N . LEU A 1 208 ? 11.473 10.887 20.934 1.00 23.66 208 LEU A N 1
ATOM 905 C CA . LEU A 1 208 ? 10.989 12.133 21.541 1.00 25.64 208 LEU A CA 1
ATOM 906 C C . LEU A 1 208 ? 11.396 13.381 20.758 1.00 28.11 208 LEU A C 1
ATOM 907 O O . LEU A 1 208 ? 10.833 14.453 20.978 1.00 29.50 208 LEU A O 1
ATOM 912 N N . LEU A 1 209 ? 12.373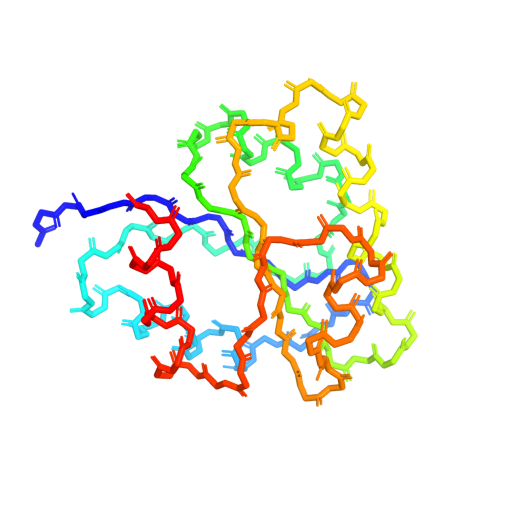 13.245 19.860 1.00 29.06 209 LEU A N 1
ATOM 913 C CA . LEU A 1 209 ? 12.734 14.327 18.951 1.00 30.79 209 LEU A CA 1
ATOM 914 C C . LEU A 1 209 ? 12.009 14.144 17.622 1.00 31.12 209 LEU A C 1
ATOM 915 O O . LEU A 1 209 ? 12.195 14.935 16.702 1.00 32.90 209 LEU A O 1
#

B-factor: mean 15.66, std 5.23, range [2.0, 42.32]

Foldseek 3Di:
DAAPWEEEEEEEAPAQDCPQVVLLVVLLVVVRHHYHYPHYNQQLVNLVVCCVVPVGQEYEYEYADPVRLCRLLVNCVSCVVSVNNVSYAYEYEYPVDDPVSCVVSVHNYYDHGSVRSNVVVVVSD

Solvent-accessible surface area: 6164 Å² total; per-residue (Å²): 173,115,66,83,11,81,0,0,8,1,0,0,89,47,0,129,86,50,156,38,8,65,80,32,8,113,62,0,88,85,51,5,12,41,18,57,67,49,25,46,66,20,76,24,38,113,0,19,96,7,6,118,154,52,146,7,58,0,0,2,6,13,0,62,66,103,119,8,21,105,34,0,92,46,0,5,61,24,0,102,93,39,66,27,39,153,73,5,85,0,10,5,16,24,93,40,8,45,85,115,22,0,90,119,10,39,14,59,3,50,11,95,82,8,63,34,6,20,87,25,0,140,128,27,98

InterPro domains:
  IPR003759 Cobalamin (vitamin B12)-binding module, cap domain [PF02607] (5-76)
  IPR003759 Cobalamin (vitamin B12)-binding module, cap domain [PS51337] (1-88)
  IPR003759 Cobalamin (vitamin B12)-binding module, cap domain [SM01018] (1-84)
  IPR006158 Cobalamin (vitamin B12)-binding domain [PF02310] (89-201)
  IPR006158 Cobalamin (vitamin B12)-binding domain [PS51332] (88-210)
  IPR012741 Methyltransferase cognate corrinoid protein [TIGR02370] (7-201)
  IPR036594 Methionine synthase domain [G3DSA:1.10.1240.10] (1-83)
  IPR036594 Methionine synthase domain [SSF47644] (1-78)
  IPR036724 Cobalamin-binding domain superfamily [SSF52242] (70-209)
  IPR050554 Methionine Synthase/Corrinoid [PTHR45833] (4-209)